Protein AF-A0A7V8JU17-F1 (afdb_monomer)

Radius of gyration: 22.16 Å; Cα contacts (8 Å, |Δi|>4): 64; chains: 1; bounding box: 75×26×45 Å

pLDDT: mean 80.77, std 13.94, range [42.72, 93.88]

Sequence (91 aa):
MNVPSPFLSDEEILTIAEPLVQSAAIMRWFRKNGFVDLPRRPNGMPLVARAYFDAVVTSGLQKPAAPEAKRAQPNEEALRQRFGGRLRVAK

Foldseek 3Di:
DPDPDQWDDPVRLPVVQPPDDDLVVSVVVCCQQQNVDFDADPVSHTTGGPVNVVVCVVVGRPRPPPPPPPPPDPPPVVVCVVPVPPPDDDD

Organism: NCBI:txid92645

Secondary structure (DSSP, 8-state):
--PPPSB--HHHHHHHHTT---HHHHHHHHHHTT-TTPPBPTTS-B--BHHHHHHHHHT----------------HHHHHHHHTT------

Solvent-accessible surface area (backbone atoms only — not comparable to full-atom values): 5784 Å² total; per-residue (Å²): 134,88,76,77,66,67,45,59,50,73,67,58,53,40,66,73,40,62,91,53,80,50,42,70,56,40,41,52,49,44,39,54,49,51,45,76,87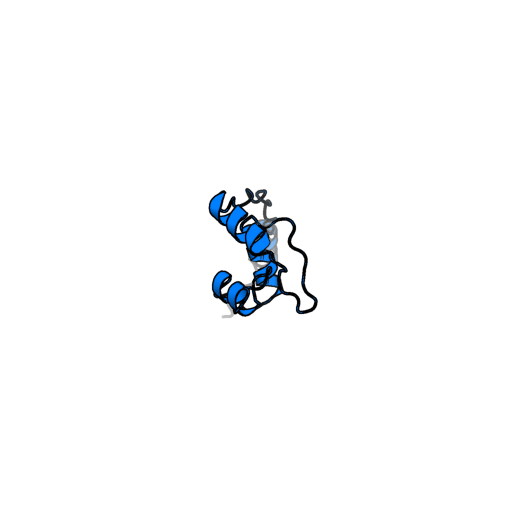,60,51,71,40,95,92,45,40,64,54,45,42,44,71,58,51,52,49,44,58,72,72,44,66,51,55,64,78,70,74,82,71,77,70,82,70,78,66,62,66,62,52,45,70,76,53,69,80,69,83,70,81,84,128

Mean predicted aligned error: 12.59 Å

Structure (mmCIF, N/CA/C/O backbone):
data_AF-A0A7V8JU17-F1
#
_entry.id   AF-A0A7V8JU17-F1
#
loop_
_atom_site.group_PDB
_atom_site.id
_atom_site.type_symbol
_atom_site.label_atom_id
_atom_site.label_alt_id
_atom_site.label_comp_id
_atom_site.label_asym_id
_atom_site.label_entity_id
_atom_site.label_seq_id
_atom_site.pdbx_PDB_ins_code
_atom_site.Cartn_x
_atom_site.Cartn_y
_atom_site.Cartn_z
_atom_site.occupancy
_atom_site.B_iso_or_equiv
_atom_site.auth_seq_id
_atom_site.auth_comp_id
_atom_site.auth_asym_id
_atom_site.auth_atom_id
_atom_site.pdbx_PDB_model_num
ATOM 1 N N . MET A 1 1 ? 29.776 0.650 1.589 1.00 44.16 1 MET A N 1
ATOM 2 C CA . MET A 1 1 ? 28.770 1.122 0.613 1.00 44.16 1 MET A CA 1
ATOM 3 C C . MET A 1 1 ? 27.423 0.595 1.078 1.00 44.16 1 MET A C 1
ATOM 5 O O . MET A 1 1 ? 27.290 -0.616 1.188 1.00 44.16 1 MET A O 1
ATOM 9 N N . ASN A 1 2 ? 26.484 1.467 1.449 1.00 65.81 2 ASN A N 1
ATOM 10 C CA . ASN A 1 2 ? 25.140 1.051 1.854 1.00 65.81 2 ASN A CA 1
ATOM 11 C C . ASN A 1 2 ? 24.320 0.831 0.580 1.00 65.81 2 ASN A C 1
ATOM 13 O O . ASN A 1 2 ? 23.850 1.796 -0.019 1.00 65.81 2 ASN A O 1
ATOM 17 N N . VAL A 1 3 ? 24.262 -0.410 0.100 1.00 67.94 3 VAL A N 1
ATOM 18 C CA . VAL A 1 3 ? 23.480 -0.742 -1.094 1.00 67.94 3 VAL A CA 1
ATOM 19 C C . VAL A 1 3 ? 22.008 -0.632 -0.692 1.00 67.94 3 VAL A C 1
ATOM 21 O O . VAL A 1 3 ? 21.601 -1.343 0.230 1.00 67.94 3 VAL A O 1
ATOM 24 N N . PRO A 1 4 ? 21.215 0.272 -1.292 1.00 71.81 4 PRO A N 1
ATOM 25 C CA . PRO A 1 4 ? 19.813 0.392 -0.931 1.00 71.81 4 PRO A CA 1
ATOM 26 C C . PRO A 1 4 ? 19.119 -0.942 -1.198 1.00 71.81 4 PRO A C 1
ATOM 28 O O . PRO A 1 4 ? 19.325 -1.567 -2.241 1.00 71.81 4 PRO A O 1
ATOM 31 N N . SER A 1 5 ? 18.318 -1.388 -0.229 1.00 81.75 5 SER A N 1
ATOM 32 C CA . SER A 1 5 ? 17.510 -2.593 -0.388 1.00 81.75 5 SER A CA 1
ATOM 33 C C . SER A 1 5 ? 16.668 -2.469 -1.665 1.00 81.75 5 SER A C 1
ATOM 35 O O . SER A 1 5 ? 16.089 -1.405 -1.911 1.00 81.75 5 SER A O 1
ATOM 37 N N . PRO A 1 6 ? 16.545 -3.539 -2.471 1.00 87.94 6 PRO A N 1
ATOM 38 C CA . PRO A 1 6 ? 15.685 -3.525 -3.653 1.00 87.94 6 PRO A CA 1
ATOM 39 C C . PRO A 1 6 ? 14.198 -3.344 -3.298 1.00 87.94 6 PRO A C 1
ATOM 41 O O . PRO A 1 6 ? 13.383 -3.065 -4.179 1.00 87.94 6 PRO A O 1
ATOM 44 N N . PHE A 1 7 ? 13.840 -3.476 -2.017 1.00 90.69 7 PHE A N 1
ATOM 45 C CA . PHE A 1 7 ? 12.492 -3.302 -1.488 1.00 90.69 7 PHE A CA 1
ATOM 46 C C . PHE A 1 7 ? 12.414 -2.121 -0.523 1.00 90.69 7 PHE A C 1
ATOM 48 O O . PHE A 1 7 ? 13.356 -1.871 0.230 1.00 90.69 7 PHE A O 1
ATOM 55 N N . LEU A 1 8 ? 11.253 -1.464 -0.497 1.00 90.88 8 LEU A N 1
ATOM 56 C CA . LEU A 1 8 ? 10.931 -0.438 0.494 1.00 90.88 8 LEU A CA 1
ATOM 57 C C . LEU A 1 8 ? 10.913 -1.038 1.907 1.00 90.88 8 LEU A C 1
ATOM 59 O O . LEU A 1 8 ? 10.332 -2.113 2.142 1.00 90.88 8 LEU A O 1
ATOM 63 N N . SER A 1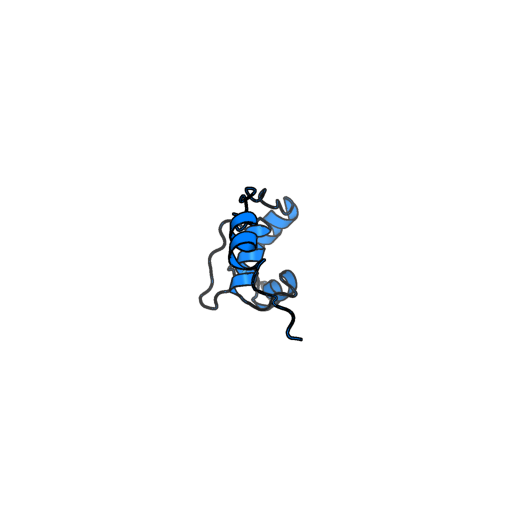 9 ? 11.552 -0.335 2.842 1.00 91.88 9 SER A N 1
ATOM 64 C CA . SER A 1 9 ? 11.551 -0.703 4.258 1.00 91.88 9 SER A CA 1
ATOM 65 C C . SER A 1 9 ? 10.162 -0.503 4.871 1.00 91.88 9 SER A C 1
ATOM 67 O O . SER A 1 9 ? 9.294 0.159 4.299 1.00 91.88 9 SER A O 1
ATOM 69 N N . ASP A 1 10 ? 9.910 -1.110 6.032 1.00 90.25 10 ASP A N 1
ATOM 70 C CA . ASP A 1 10 ? 8.638 -0.905 6.735 1.00 90.25 10 ASP A CA 1
ATOM 71 C C . ASP A 1 10 ? 8.442 0.573 7.127 1.00 90.25 10 ASP A C 1
ATOM 73 O O . ASP A 1 10 ? 7.332 1.085 7.002 1.00 90.25 10 ASP A O 1
ATOM 77 N N . GLU A 1 11 ? 9.512 1.268 7.525 1.00 91.44 11 GLU A N 1
ATOM 78 C CA . GLU A 1 11 ? 9.488 2.692 7.892 1.00 91.44 11 GLU A CA 1
ATOM 79 C C . GLU A 1 11 ? 9.096 3.576 6.706 1.00 91.44 11 GLU A C 1
ATOM 81 O O . GLU A 1 11 ? 8.215 4.421 6.827 1.00 91.44 11 GLU A O 1
ATOM 86 N N . GLU A 1 12 ? 9.673 3.326 5.530 1.00 92.06 12 GLU A N 1
ATOM 87 C CA . GLU A 1 12 ? 9.352 4.086 4.320 1.00 92.06 12 GLU A CA 1
ATOM 88 C C . GLU A 1 12 ? 7.891 3.898 3.916 1.00 92.06 12 GLU A C 1
ATOM 90 O O . GLU A 1 12 ? 7.209 4.851 3.544 1.00 92.06 12 GLU A O 1
ATOM 95 N N . ILE A 1 13 ? 7.386 2.669 4.030 1.00 92.56 13 ILE A N 1
ATOM 96 C CA . ILE A 1 13 ? 5.984 2.363 3.748 1.00 92.56 13 ILE A CA 1
ATOM 97 C C . ILE A 1 13 ? 5.057 3.081 4.728 1.00 92.56 13 ILE A C 1
ATOM 99 O O . ILE A 1 13 ? 3.999 3.556 4.311 1.00 92.56 13 ILE A O 1
ATOM 103 N N . LEU A 1 14 ? 5.437 3.164 6.004 1.00 92.56 14 LEU A N 1
ATOM 104 C CA . LEU A 1 14 ? 4.670 3.889 7.011 1.00 92.56 14 LEU A CA 1
ATOM 105 C C . LEU A 1 14 ? 4.628 5.380 6.693 1.00 92.56 14 LEU A C 1
ATOM 107 O O . LEU A 1 14 ? 3.531 5.918 6.604 1.00 92.56 14 LEU A O 1
ATOM 111 N N . THR A 1 15 ? 5.775 6.004 6.414 1.00 93.50 15 THR A N 1
ATOM 112 C CA . THR A 1 15 ? 5.850 7.425 6.041 1.00 93.50 15 THR A CA 1
ATOM 113 C C . THR A 1 15 ? 5.014 7.736 4.798 1.00 93.50 15 THR A C 1
ATOM 115 O O . THR A 1 15 ? 4.304 8.737 4.761 1.00 93.50 15 THR A O 1
ATOM 118 N N . ILE A 1 16 ? 5.030 6.858 3.789 1.00 91.94 16 ILE A N 1
ATOM 119 C CA . ILE A 1 16 ? 4.207 7.018 2.578 1.00 91.94 16 ILE A CA 1
ATOM 120 C C . ILE A 1 16 ? 2.704 6.936 2.897 1.00 91.94 16 ILE A C 1
ATOM 122 O O . ILE A 1 16 ? 1.897 7.604 2.251 1.00 91.94 16 ILE A O 1
ATOM 126 N N . ALA A 1 17 ? 2.317 6.103 3.864 1.00 91.50 17 ALA A N 1
ATOM 127 C CA . ALA A 1 17 ? 0.923 5.812 4.185 1.00 91.50 17 ALA A CA 1
ATOM 128 C C . ALA A 1 17 ? 0.368 6.608 5.381 1.00 91.50 17 ALA A C 1
ATOM 130 O O . ALA A 1 17 ? -0.756 6.332 5.813 1.00 91.50 17 ALA A O 1
ATOM 131 N N . GLU A 1 18 ? 1.107 7.577 5.927 1.00 92.00 18 GLU A N 1
ATOM 132 C CA . GLU A 1 18 ? 0.650 8.399 7.051 1.00 92.00 18 GLU A CA 1
ATOM 133 C C . GLU A 1 18 ? -0.717 9.056 6.760 1.00 92.00 18 GLU A C 1
ATOM 135 O O . GLU A 1 18 ? -0.962 9.532 5.646 1.00 92.00 18 GLU A O 1
ATOM 140 N N . PRO A 1 19 ? -1.656 9.072 7.732 1.00 93.50 19 PRO A N 1
ATOM 141 C CA . PRO A 1 19 ? -1.522 8.702 9.150 1.00 93.50 19 PRO A CA 1
ATOM 142 C C . PRO A 1 19 ? -1.926 7.244 9.473 1.00 93.50 19 PRO A C 1
ATOM 144 O O . PRO A 1 19 ? -2.330 6.936 10.597 1.00 93.50 19 PRO A O 1
ATOM 147 N N . LEU A 1 20 ? -1.931 6.333 8.495 1.00 92.88 20 LEU A N 1
ATOM 148 C CA . LEU A 1 20 ? -2.444 4.975 8.687 1.00 92.88 20 LEU A CA 1
ATOM 149 C C . LEU A 1 20 ? -1.506 4.122 9.551 1.00 92.88 20 LEU A C 1
ATOM 151 O O . LEU A 1 20 ? -0.341 3.939 9.227 1.00 92.88 20 LEU A O 1
ATOM 155 N N . VAL A 1 21 ? -2.057 3.514 10.606 1.00 90.25 21 VAL A N 1
ATOM 156 C CA . VAL A 1 21 ? -1.304 2.632 11.523 1.00 90.25 21 VAL A CA 1
ATOM 157 C C . VAL A 1 21 ? -1.569 1.148 11.243 1.00 90.25 21 VAL A C 1
ATOM 159 O O . VAL A 1 21 ? -0.711 0.290 11.432 1.00 90.25 21 VAL A O 1
ATOM 162 N N . GLN A 1 22 ? -2.776 0.806 10.784 1.00 93.62 22 GLN A N 1
ATOM 163 C CA . GLN A 1 22 ? -3.161 -0.589 10.565 1.00 93.62 22 GLN A CA 1
ATOM 164 C C . GLN A 1 22 ? -2.556 -1.132 9.265 1.00 93.62 22 GLN A C 1
ATOM 166 O O . GLN A 1 22 ? -2.877 -0.638 8.185 1.00 93.62 22 GLN A O 1
ATOM 171 N N . SER A 1 23 ? -1.783 -2.220 9.342 1.00 91.19 23 SER A N 1
ATOM 172 C CA . SER A 1 23 ? -1.152 -2.865 8.174 1.00 91.19 23 SER A CA 1
ATOM 173 C C . SER A 1 23 ? -2.152 -3.236 7.072 1.00 91.19 23 SER A C 1
ATOM 175 O O . SER A 1 23 ? -1.908 -3.011 5.886 1.00 91.19 23 SER A O 1
ATOM 177 N N . ALA A 1 24 ? -3.343 -3.710 7.449 1.00 91.69 24 ALA A N 1
ATOM 178 C CA . ALA A 1 24 ? -4.426 -3.973 6.504 1.00 91.69 24 ALA A CA 1
ATOM 179 C C . ALA A 1 24 ? -4.942 -2.695 5.812 1.00 91.69 24 ALA A C 1
ATOM 181 O O . ALA A 1 24 ? -5.292 -2.728 4.631 1.00 91.69 24 ALA A O 1
ATOM 182 N N . ALA A 1 25 ? -4.989 -1.563 6.521 1.00 93.12 25 ALA A N 1
ATOM 183 C CA . ALA A 1 25 ? -5.393 -0.280 5.950 1.00 93.12 25 ALA A CA 1
ATOM 184 C C . ALA A 1 25 ? -4.323 0.272 5.002 1.00 93.12 25 ALA A C 1
ATOM 186 O O . ALA A 1 25 ? -4.671 0.715 3.910 1.00 93.12 25 ALA A O 1
ATOM 187 N N . ILE A 1 26 ? -3.046 0.157 5.375 1.00 93.88 26 ILE A N 1
ATOM 188 C CA . ILE A 1 26 ? -1.896 0.511 4.533 1.00 93.88 26 ILE A CA 1
ATOM 189 C C . ILE A 1 26 ? -1.953 -0.280 3.221 1.00 93.88 26 ILE A C 1
ATOM 191 O O . ILE A 1 26 ? -1.954 0.299 2.139 1.00 93.88 26 ILE A O 1
ATOM 195 N N . MET A 1 27 ? -2.133 -1.601 3.292 1.00 93.62 27 MET A N 1
ATOM 196 C CA . MET A 1 27 ? -2.267 -2.453 2.107 1.00 93.62 27 MET A CA 1
ATOM 197 C C . MET A 1 27 ? -3.436 -2.009 1.205 1.00 93.62 27 MET A C 1
ATOM 199 O O . MET A 1 27 ? -3.286 -1.843 -0.007 1.00 93.62 27 MET A O 1
ATOM 203 N N . ARG A 1 28 ? -4.613 -1.742 1.784 1.00 91.81 28 ARG A N 1
ATOM 204 C CA . ARG A 1 28 ? -5.771 -1.230 1.027 1.00 91.81 28 ARG A CA 1
ATOM 205 C C . ARG A 1 28 ? -5.495 0.126 0.381 1.00 91.81 28 ARG A C 1
ATOM 207 O O . ARG A 1 28 ? -5.952 0.358 -0.736 1.00 91.81 28 ARG A O 1
ATOM 214 N N . TRP A 1 29 ? -4.775 1.005 1.072 1.00 92.81 29 TRP A N 1
ATOM 215 C CA . TRP A 1 29 ? -4.376 2.302 0.543 1.00 92.81 29 TRP A CA 1
ATOM 216 C C . TRP A 1 29 ? -3.469 2.130 -0.674 1.00 92.81 29 TRP A C 1
ATOM 218 O O . TRP A 1 29 ? -3.788 2.682 -1.722 1.00 9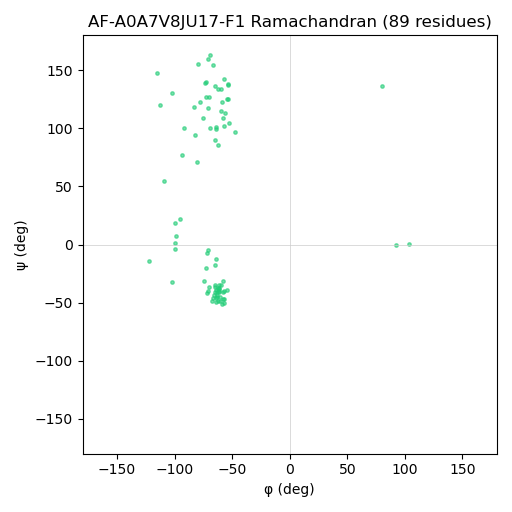2.81 29 TRP A O 1
ATOM 228 N N . PHE A 1 30 ? -2.433 1.292 -0.602 1.00 91.69 30 PHE A N 1
ATOM 229 C CA . PHE A 1 30 ? -1.552 1.057 -1.750 1.00 91.69 30 PHE A CA 1
ATOM 230 C C . PHE A 1 30 ? -2.333 0.529 -2.966 1.00 91.69 30 PHE A C 1
ATOM 232 O O . PHE A 1 30 ? -2.248 1.104 -4.049 1.00 91.69 30 PHE A O 1
ATOM 239 N N . ARG A 1 31 ? -3.209 -0.469 -2.785 1.00 89.94 31 ARG A N 1
ATOM 240 C CA . ARG A 1 31 ? -4.075 -0.970 -3.877 1.00 89.94 31 ARG A CA 1
ATOM 241 C C . ARG A 1 31 ? -4.947 0.111 -4.503 1.00 89.94 31 ARG A C 1
ATOM 243 O O . ARG A 1 31 ? -5.125 0.147 -5.715 1.00 89.94 31 ARG A O 1
ATOM 250 N N . LYS A 1 32 ? -5.484 1.010 -3.680 1.00 87.19 32 LYS A N 1
ATOM 251 C CA . LYS A 1 32 ? -6.325 2.121 -4.136 1.00 87.19 32 LYS A CA 1
ATOM 252 C C . LYS A 1 32 ? -5.532 3.224 -4.847 1.00 87.19 32 LYS A C 1
ATOM 254 O O . LYS A 1 32 ? -6.134 4.002 -5.576 1.00 87.19 32 LYS A O 1
ATOM 259 N N . ASN A 1 33 ? -4.224 3.310 -4.641 1.00 86.94 33 ASN A N 1
ATOM 260 C CA . ASN A 1 33 ? -3.372 4.336 -5.243 1.00 86.94 33 ASN A CA 1
ATOM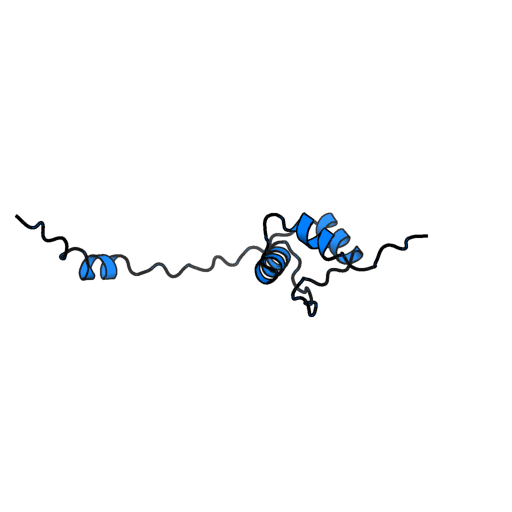 261 C C . ASN A 1 33 ? -2.600 3.825 -6.473 1.00 86.94 33 ASN A C 1
ATOM 263 O O . ASN A 1 33 ? -1.632 4.448 -6.880 1.00 86.94 33 ASN A O 1
ATOM 267 N N . GLY A 1 34 ? -3.034 2.716 -7.082 1.00 83.25 34 GLY A N 1
ATOM 268 C CA . GLY A 1 34 ? -2.473 2.221 -8.347 1.00 83.25 34 GLY A CA 1
ATOM 269 C C . GLY A 1 34 ? -1.537 1.020 -8.206 1.00 83.25 34 GLY A C 1
ATOM 270 O O . GLY A 1 34 ? -1.067 0.492 -9.208 1.00 83.25 34 GLY A O 1
ATOM 271 N N . PHE A 1 35 ? -1.313 0.525 -6.987 1.00 87.81 35 PHE A N 1
ATOM 272 C CA . PHE A 1 35 ? -0.485 -0.656 -6.750 1.00 87.81 35 PHE A CA 1
ATOM 273 C C . PHE A 1 35 ? -1.340 -1.933 -6.688 1.00 87.81 35 PHE A C 1
ATOM 275 O O . PHE A 1 35 ? -1.666 -2.431 -5.607 1.00 87.81 35 PHE A O 1
ATOM 282 N N . VAL A 1 36 ? -1.760 -2.429 -7.855 1.00 77.31 36 VAL A N 1
ATOM 283 C CA . VAL A 1 36 ? -2.797 -3.474 -7.986 1.00 77.31 36 VAL A CA 1
ATOM 284 C C . VAL A 1 36 ? -2.338 -4.834 -7.438 1.00 77.31 36 VAL A C 1
ATOM 286 O O . VAL A 1 36 ? -3.022 -5.408 -6.587 1.00 77.31 36 VAL A O 1
ATOM 289 N N . ASP A 1 37 ? -1.148 -5.294 -7.824 1.00 83.19 37 ASP A N 1
ATOM 290 C CA . ASP A 1 37 ? -0.661 -6.653 -7.541 1.00 83.19 37 ASP A CA 1
ATOM 291 C C . ASP A 1 37 ? 0.466 -6.672 -6.508 1.00 83.19 37 ASP A C 1
ATOM 293 O O . ASP A 1 37 ? 1.553 -7.198 -6.735 1.00 83.19 37 ASP A O 1
ATOM 297 N N . LEU A 1 38 ? 0.217 -6.074 -5.341 1.00 87.62 38 LEU A N 1
ATOM 298 C CA . LEU A 1 38 ? 1.197 -6.090 -4.258 1.00 87.62 38 LEU A CA 1
ATOM 299 C C . LEU A 1 38 ? 1.121 -7.379 -3.425 1.00 87.62 38 LEU A C 1
ATOM 301 O O . LEU A 1 38 ? 0.097 -7.614 -2.758 1.00 87.62 38 LEU A O 1
ATOM 305 N N . PRO A 1 39 ? 2.207 -8.177 -3.389 1.00 90.50 39 PRO A N 1
ATOM 306 C CA . PRO A 1 39 ? 2.331 -9.279 -2.453 1.00 90.50 39 PRO A CA 1
ATOM 307 C C . PRO A 1 39 ? 2.422 -8.766 -1.013 1.00 90.50 39 PRO A C 1
ATOM 309 O O . PRO A 1 39 ? 2.840 -7.639 -0.737 1.00 90.50 39 PRO A O 1
ATOM 312 N N . ARG A 1 40 ? 2.013 -9.617 -0.071 1.00 92.75 40 ARG A N 1
ATOM 313 C CA . ARG A 1 40 ? 2.002 -9.307 1.361 1.00 92.75 40 ARG A CA 1
ATOM 314 C C . ARG A 1 40 ? 3.187 -9.982 2.046 1.00 92.75 40 ARG A C 1
ATOM 316 O O . ARG A 1 40 ? 3.388 -11.182 1.880 1.00 92.75 40 ARG A O 1
ATOM 323 N N . ARG A 1 41 ? 3.938 -9.222 2.845 1.00 90.75 41 ARG A N 1
ATOM 324 C CA . ARG A 1 41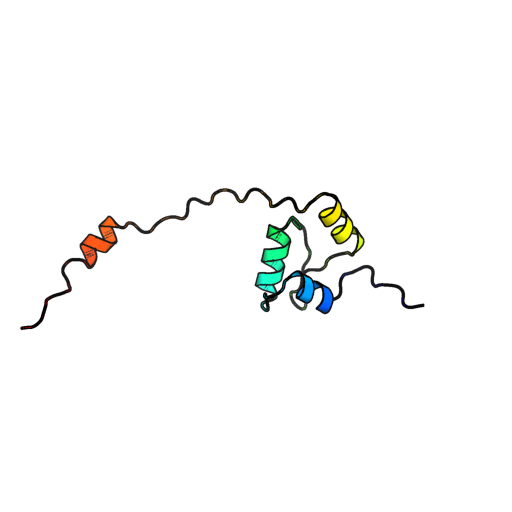 ? 4.973 -9.756 3.742 1.00 90.75 41 ARG A CA 1
ATOM 325 C C . ARG A 1 41 ? 4.339 -10.518 4.923 1.00 90.75 41 ARG A C 1
ATOM 327 O O . ARG A 1 41 ? 3.185 -10.247 5.263 1.00 90.75 41 ARG A O 1
ATOM 334 N N . PRO A 1 42 ? 5.074 -11.409 5.616 1.00 90.75 42 PRO A N 1
ATOM 335 C CA . PRO A 1 42 ? 4.559 -12.125 6.792 1.00 90.75 42 PRO A CA 1
ATOM 336 C C . PRO A 1 42 ? 4.088 -11.208 7.935 1.00 90.75 42 PRO A C 1
ATOM 338 O O . PRO A 1 42 ? 3.122 -11.528 8.618 1.00 90.75 42 PRO A O 1
ATOM 341 N N . ASN A 1 43 ? 4.712 -10.034 8.101 1.00 86.94 43 ASN A N 1
ATOM 342 C CA . ASN A 1 43 ? 4.304 -8.998 9.067 1.00 86.94 43 ASN A CA 1
ATOM 343 C C . ASN A 1 43 ? 2.999 -8.270 8.674 1.00 86.94 43 ASN A C 1
ATOM 345 O O . ASN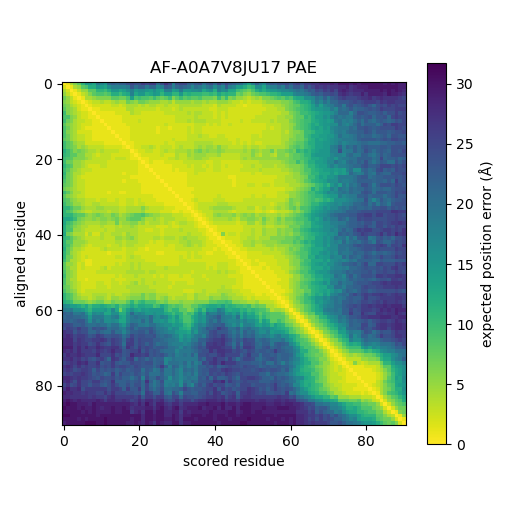 A 1 43 ? 2.447 -7.474 9.430 1.00 86.94 43 ASN A O 1
ATOM 349 N N . GLY A 1 44 ? 2.491 -8.540 7.474 1.00 89.00 44 GLY A N 1
ATOM 350 C CA . GLY A 1 44 ? 1.261 -7.994 6.946 1.00 89.00 44 GLY A CA 1
ATOM 351 C C . GLY A 1 44 ? 1.402 -6.712 6.131 1.00 89.00 44 GLY A C 1
ATOM 352 O O . GLY A 1 44 ? 0.378 -6.249 5.626 1.00 89.00 44 GLY A O 1
ATOM 353 N N . MET A 1 45 ? 2.619 -6.185 5.979 1.00 92.75 45 MET A N 1
ATOM 354 C CA . MET A 1 45 ? 2.933 -4.991 5.190 1.00 92.75 45 MET A CA 1
ATOM 355 C C . MET A 1 45 ? 3.012 -5.304 3.686 1.00 92.75 45 MET A C 1
ATOM 357 O O . MET A 1 45 ? 3.280 -6.452 3.308 1.00 92.75 45 MET A O 1
ATOM 361 N N . PRO A 1 46 ? 2.782 -4.312 2.807 1.00 93.56 46 PRO A N 1
ATOM 362 C CA . PRO A 1 46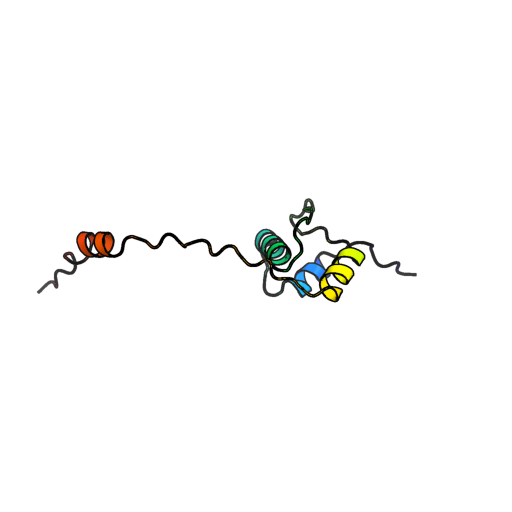 ? 2.983 -4.491 1.373 1.00 93.56 46 PRO A CA 1
ATOM 363 C C . PRO A 1 46 ? 4.464 -4.739 1.052 1.00 93.56 46 PRO A C 1
ATOM 365 O O . PRO A 1 46 ? 5.347 -4.063 1.573 1.00 93.56 46 PRO A O 1
ATOM 368 N N . LEU A 1 47 ? 4.745 -5.707 0.179 1.00 93.50 47 LEU A N 1
ATOM 369 C CA . LEU A 1 47 ? 6.079 -5.926 -0.375 1.00 93.50 47 LEU A CA 1
ATOM 370 C C . LEU A 1 47 ? 6.203 -5.133 -1.676 1.00 93.50 47 LEU A C 1
ATOM 372 O O . LEU A 1 47 ? 5.713 -5.560 -2.719 1.00 93.50 47 LEU A O 1
ATOM 376 N N . VAL A 1 48 ? 6.854 -3.974 -1.604 1.00 92.00 48 VAL A N 1
ATOM 377 C CA . VAL A 1 48 ? 7.005 -3.068 -2.746 1.00 92.00 48 VAL A CA 1
ATOM 378 C C . VAL A 1 48 ? 8.471 -3.019 -3.165 1.00 92.00 48 VAL A C 1
ATOM 380 O O . VAL A 1 48 ? 9.337 -2.648 -2.370 1.00 92.00 48 VAL A O 1
ATOM 383 N N . ALA A 1 49 ? 8.756 -3.396 -4.412 1.00 91.94 49 ALA A N 1
ATOM 384 C CA . ALA A 1 49 ? 10.069 -3.182 -5.012 1.00 91.94 49 ALA A CA 1
ATOM 385 C C . ALA A 1 49 ? 10.260 -1.694 -5.325 1.00 91.94 49 ALA A C 1
ATOM 387 O O . ALA A 1 49 ? 9.336 -1.042 -5.814 1.00 91.94 49 ALA A O 1
ATOM 388 N N . ARG A 1 50 ? 11.459 -1.161 -5.090 1.00 91.19 50 ARG A N 1
ATOM 389 C CA . ARG A 1 50 ? 11.732 0.270 -5.270 1.00 91.19 50 ARG A CA 1
ATOM 390 C C . ARG A 1 50 ? 11.512 0.725 -6.712 1.00 91.19 50 ARG A C 1
ATOM 392 O O . ARG A 1 50 ? 10.776 1.670 -6.949 1.00 91.19 50 ARG A O 1
ATOM 399 N N . ALA A 1 51 ? 12.018 -0.052 -7.669 1.00 89.69 51 ALA A N 1
ATOM 400 C CA . ALA A 1 51 ? 11.813 0.200 -9.094 1.00 89.69 51 ALA A CA 1
ATOM 401 C C . ALA A 1 51 ? 10.326 0.198 -9.497 1.00 89.69 51 ALA A C 1
ATOM 403 O O . ALA A 1 51 ? 9.919 0.970 -10.360 1.00 89.69 51 ALA A O 1
ATOM 404 N N . TYR A 1 52 ? 9.503 -0.647 -8.863 1.00 89.50 52 TYR A N 1
ATOM 405 C CA . TYR A 1 52 ? 8.061 -0.666 -9.115 1.00 89.50 52 TYR A CA 1
ATOM 406 C C . TYR A 1 52 ? 7.378 0.579 -8.542 1.00 89.50 52 TYR A C 1
ATOM 408 O O . TYR A 1 52 ? 6.521 1.164 -9.197 1.00 89.50 52 TYR A O 1
ATOM 416 N N . PHE A 1 53 ? 7.794 1.014 -7.351 1.00 90.44 53 PHE A N 1
ATOM 417 C CA . PHE A 1 53 ? 7.333 2.270 -6.770 1.00 90.44 53 PHE A CA 1
ATOM 418 C C . PHE A 1 53 ? 7.646 3.463 -7.672 1.00 90.44 53 PHE A C 1
ATOM 420 O O . PHE A 1 53 ? 6.734 4.202 -8.038 1.00 90.44 53 PHE A O 1
ATOM 427 N N . ASP A 1 54 ? 8.899 3.595 -8.101 1.00 89.25 54 ASP A N 1
ATOM 428 C CA . ASP A 1 54 ? 9.335 4.702 -8.952 1.00 89.25 54 ASP A CA 1
ATOM 429 C C . ASP A 1 54 ? 8.598 4.700 -10.299 1.00 89.25 54 ASP A C 1
ATOM 431 O O . ASP A 1 54 ? 8.171 5.753 -10.774 1.00 89.25 54 ASP A O 1
ATOM 435 N N . ALA A 1 55 ? 8.375 3.521 -10.890 1.00 87.44 55 ALA A N 1
ATOM 436 C CA . ALA A 1 55 ? 7.609 3.380 -12.124 1.00 87.44 55 ALA A CA 1
ATOM 437 C C . ALA A 1 55 ? 6.161 3.873 -11.968 1.00 87.44 55 ALA A C 1
ATOM 439 O O . ALA A 1 55 ? 5.711 4.680 -12.779 1.00 87.44 55 ALA A O 1
ATOM 440 N N . VAL A 1 56 ? 5.457 3.441 -10.914 1.00 85.44 56 VAL A N 1
ATOM 441 C CA . VAL A 1 56 ? 4.058 3.830 -10.646 1.00 85.44 56 VAL A CA 1
ATOM 442 C C . VAL A 1 56 ? 3.941 5.327 -10.351 1.00 85.44 56 VAL A C 1
ATOM 444 O O . VAL A 1 56 ? 3.026 5.989 -10.842 1.00 85.44 56 VAL A O 1
ATOM 447 N N . VAL A 1 57 ? 4.880 5.883 -9.581 1.00 85.00 57 VAL A N 1
ATOM 448 C CA . VAL A 1 57 ? 4.907 7.319 -9.267 1.00 85.00 57 VAL A CA 1
ATOM 449 C C . VAL A 1 57 ? 5.172 8.145 -10.527 1.00 85.00 57 VAL A C 1
ATOM 451 O O . VAL A 1 57 ? 4.477 9.133 -10.763 1.00 85.00 57 VAL A O 1
ATOM 454 N N . THR A 1 58 ? 6.115 7.717 -11.370 1.00 85.06 58 THR A N 1
ATOM 455 C CA . THR A 1 58 ? 6.472 8.418 -12.616 1.00 85.06 58 THR A CA 1
ATOM 456 C C . THR A 1 58 ? 5.367 8.326 -13.669 1.00 85.06 58 THR A C 1
ATOM 458 O O . THR A 1 58 ? 5.110 9.300 -14.372 1.00 85.06 58 THR A O 1
ATOM 461 N N . SER A 1 59 ? 4.658 7.194 -13.758 1.00 79.38 59 SER A N 1
ATOM 462 C CA . SER A 1 59 ? 3.494 7.041 -14.645 1.00 79.38 59 SER A CA 1
ATOM 463 C C . SER A 1 59 ? 2.259 7.828 -14.186 1.00 79.38 59 SER A C 1
ATOM 465 O O . SER A 1 59 ? 1.243 7.846 -14.882 1.00 79.38 59 SER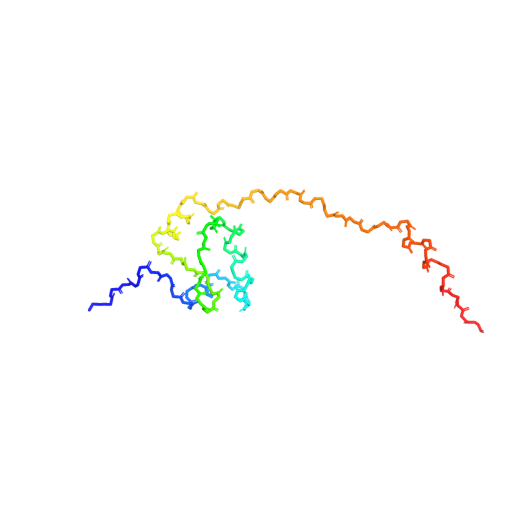 A O 1
ATOM 467 N N . GLY A 1 60 ? 2.340 8.469 -13.017 1.00 69.94 60 GLY A N 1
ATOM 468 C CA . GLY A 1 60 ? 1.216 9.063 -12.315 1.00 69.94 60 GLY A CA 1
ATOM 469 C C . GLY A 1 60 ? 0.432 8.004 -11.545 1.00 69.94 60 GLY A C 1
ATOM 470 O O . GLY A 1 60 ? 0.134 6.926 -12.062 1.00 69.94 60 GLY A O 1
ATOM 471 N N . LEU A 1 61 ? 0.063 8.327 -10.301 1.00 66.06 61 LEU A N 1
ATOM 472 C CA . LEU A 1 61 ? -0.830 7.501 -9.489 1.00 66.06 61 LEU A CA 1
ATOM 473 C C . LEU A 1 61 ? -2.206 7.470 -10.162 1.00 66.06 61 LEU A C 1
ATOM 475 O O . LEU A 1 61 ? -3.066 8.320 -9.916 1.00 66.06 61 LEU A O 1
ATOM 479 N N . GLN A 1 62 ? -2.421 6.494 -11.041 1.00 59.78 62 GLN A N 1
ATOM 480 C CA . GLN A 1 62 ? -3.740 6.229 -11.582 1.00 59.78 62 GLN A CA 1
ATOM 481 C C . GLN A 1 62 ? -4.581 5.678 -10.441 1.00 59.78 62 GLN A C 1
ATOM 483 O O . GLN A 1 62 ? -4.488 4.509 -10.075 1.00 59.78 62 GLN A O 1
ATOM 488 N N . LYS A 1 63 ? -5.405 6.544 -9.849 1.00 55.72 63 LYS A N 1
ATOM 489 C CA . LYS A 1 63 ? -6.510 6.107 -9.006 1.00 55.72 63 LYS A CA 1
ATOM 490 C C . LYS A 1 63 ? -7.363 5.208 -9.906 1.00 55.72 63 LYS A C 1
ATOM 492 O O . LYS A 1 63 ? -7.972 5.749 -10.833 1.00 55.72 63 LYS A O 1
ATOM 497 N N . PRO A 1 64 ? -7.400 3.876 -9.702 1.00 54.84 64 PRO A N 1
ATOM 498 C CA . PRO A 1 64 ? -8.318 3.048 -10.455 1.00 54.84 64 PRO A CA 1
ATOM 499 C C . PRO A 1 64 ? -9.691 3.662 -10.215 1.00 54.84 64 PRO A C 1
ATOM 501 O O . PRO A 1 64 ? -10.044 3.940 -9.060 1.00 54.84 64 PRO A O 1
ATOM 504 N N . ALA A 1 65 ? -10.401 3.990 -11.297 1.00 52.09 65 ALA A N 1
ATOM 505 C CA . ALA A 1 65 ? -11.757 4.498 -11.211 1.00 52.09 65 ALA A CA 1
ATOM 506 C C . ALA A 1 65 ? -12.517 3.492 -10.352 1.00 52.09 65 ALA A C 1
ATOM 508 O O . ALA A 1 65 ? -12.735 2.355 -10.770 1.00 52.09 65 ALA A O 1
ATOM 509 N N . ALA A 1 66 ? -12.782 3.855 -9.094 1.00 54.75 66 ALA A N 1
ATOM 510 C CA . ALA A 1 66 ? -13.475 2.957 -8.199 1.00 54.75 66 ALA A CA 1
ATOM 511 C C . ALA A 1 66 ? -14.807 2.683 -8.895 1.00 54.75 66 ALA A C 1
ATOM 513 O O . ALA A 1 66 ? -15.496 3.662 -9.202 1.00 54.75 66 ALA A O 1
ATOM 514 N N . PRO A 1 67 ? -15.160 1.417 -9.195 1.00 53.81 67 PRO A N 1
ATOM 515 C CA . PRO A 1 67 ? -16.502 1.141 -9.660 1.00 53.81 67 PRO A CA 1
ATOM 516 C C . PRO A 1 67 ? -17.406 1.748 -8.600 1.00 53.81 67 PRO A C 1
ATOM 518 O O . PRO A 1 67 ? -17.189 1.525 -7.403 1.00 53.81 67 PRO A O 1
ATOM 521 N N . GLU A 1 68 ? -18.311 2.619 -9.029 1.00 55.34 68 GLU A N 1
ATOM 522 C CA . GLU A 1 68 ? -19.264 3.285 -8.162 1.00 55.34 68 GLU A CA 1
ATOM 523 C C . GLU A 1 68 ? -20.131 2.178 -7.565 1.00 55.34 68 GLU A C 1
ATOM 525 O O . GLU A 1 68 ? -21.139 1.752 -8.124 1.00 55.34 68 GLU A O 1
ATOM 530 N N . ALA A 1 69 ? -19.652 1.592 -6.468 1.00 59.94 69 ALA A N 1
ATOM 531 C CA . ALA A 1 69 ? -20.382 0.599 -5.730 1.00 59.94 69 ALA A CA 1
ATOM 532 C C . ALA A 1 69 ? -21.590 1.365 -5.223 1.00 59.94 69 ALA A C 1
ATOM 534 O O . ALA A 1 69 ? -21.459 2.156 -4.285 1.00 59.94 69 ALA A O 1
ATOM 535 N N . LYS A 1 70 ? -22.732 1.186 -5.900 1.00 59.19 70 LYS A N 1
ATOM 536 C CA . LYS A 1 70 ? -24.046 1.607 -5.428 1.00 59.19 70 LYS A CA 1
ATOM 537 C C . LYS A 1 70 ? -24.133 1.125 -3.991 1.00 59.19 70 LYS A C 1
ATOM 539 O O . LYS A 1 70 ? -24.365 -0.055 -3.739 1.00 59.19 70 LYS A O 1
ATOM 544 N N . ARG A 1 71 ? -23.838 2.015 -3.041 1.00 63.28 71 ARG A N 1
ATOM 545 C CA . ARG A 1 71 ? -23.987 1.716 -1.625 1.00 63.28 71 ARG A CA 1
ATOM 546 C C . ARG A 1 71 ? -25.459 1.401 -1.480 1.00 63.28 71 ARG A C 1
ATOM 548 O O . ARG A 1 71 ? -26.282 2.270 -1.755 1.00 63.28 71 ARG A O 1
ATOM 555 N N . ALA A 1 72 ? -25.774 0.156 -1.138 1.00 69.88 72 ALA A N 1
ATOM 556 C CA . ALA A 1 72 ? -27.123 -0.218 -0.768 1.00 69.88 72 ALA A CA 1
ATOM 557 C C . ALA A 1 72 ? -27.503 0.692 0.401 1.00 69.88 72 ALA A C 1
ATOM 559 O O . ALA A 1 72 ? -26.983 0.541 1.508 1.00 69.88 72 ALA A O 1
ATOM 560 N N . GLN A 1 73 ? -28.292 1.724 0.116 1.00 73.19 73 GLN A N 1
ATOM 561 C CA . GLN A 1 73 ? -28.780 2.594 1.164 1.00 73.19 73 GLN A CA 1
ATOM 562 C C . GLN A 1 73 ? -29.857 1.820 1.924 1.00 73.19 73 GLN A C 1
ATOM 564 O O . GLN A 1 73 ? -30.631 1.080 1.306 1.00 73.19 73 GLN A O 1
ATOM 569 N N . PRO A 1 74 ? -29.883 1.916 3.259 1.00 76.31 74 PRO A N 1
ATOM 570 C CA . PRO A 1 74 ? -30.952 1.313 4.035 1.00 76.31 74 PRO A CA 1
ATOM 571 C C . PRO A 1 74 ? -32.301 1.872 3.567 1.00 76.31 74 PRO A C 1
ATOM 573 O O . PRO A 1 74 ? -32.407 3.048 3.229 1.00 76.31 74 PRO A O 1
ATOM 576 N N . ASN A 1 75 ? -33.332 1.023 3.539 1.00 83.50 75 ASN A N 1
ATOM 577 C CA . ASN A 1 75 ? -34.683 1.444 3.175 1.00 83.50 75 ASN A CA 1
ATOM 578 C C . ASN A 1 75 ? -35.208 2.446 4.222 1.00 83.50 75 ASN A C 1
ATOM 580 O O . ASN A 1 75 ? -35.642 2.058 5.313 1.00 83.50 75 ASN A O 1
ATOM 584 N N . GLU A 1 76 ? -35.132 3.734 3.888 1.00 84.25 76 GLU A N 1
ATOM 585 C CA . GLU A 1 76 ? -35.502 4.839 4.772 1.00 84.25 76 GLU A CA 1
ATOM 586 C C . GLU A 1 76 ? -36.981 4.795 5.172 1.00 84.25 76 GLU A C 1
ATOM 588 O O . GLU A 1 76 ? -37.326 5.117 6.312 1.00 84.25 76 GLU A O 1
ATOM 593 N N . GLU A 1 77 ? -37.858 4.343 4.272 1.00 83.94 77 GLU A N 1
ATOM 594 C CA . GLU A 1 77 ? -39.289 4.220 4.549 1.00 83.94 77 GLU A CA 1
ATOM 595 C C . GLU A 1 77 ? -39.560 3.149 5.604 1.00 83.94 77 GLU A C 1
ATOM 597 O O . GLU A 1 77 ? -40.277 3.403 6.574 1.00 83.94 77 GLU A O 1
ATOM 602 N N . ALA A 1 78 ? -38.936 1.975 5.476 1.00 84.62 78 ALA A N 1
ATOM 603 C CA . ALA A 1 78 ? -39.081 0.896 6.452 1.00 84.62 78 ALA A CA 1
ATOM 604 C C . ALA A 1 78 ? -38.556 1.304 7.842 1.00 84.62 78 ALA A C 1
ATOM 606 O O . ALA A 1 78 ? -39.154 0.967 8.869 1.00 84.62 78 ALA A O 1
ATOM 607 N N . LEU A 1 79 ? -37.459 2.068 7.888 1.00 83.62 79 LEU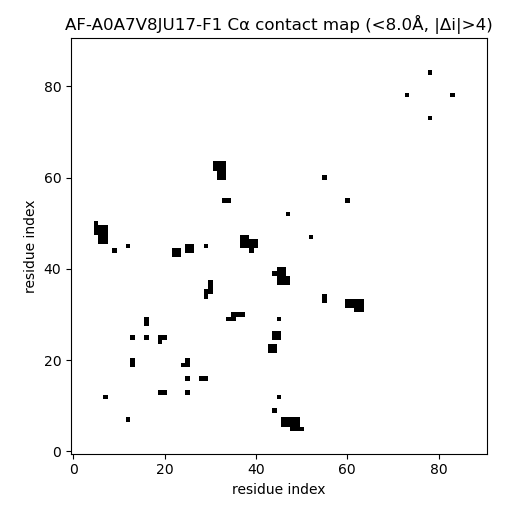 A N 1
ATOM 608 C CA . LEU A 1 79 ? -36.906 2.601 9.133 1.00 83.62 79 LEU A CA 1
ATOM 609 C C . LEU A 1 79 ? -37.883 3.579 9.805 1.00 83.62 79 LEU A C 1
ATOM 611 O O . LEU A 1 79 ? -38.146 3.470 11.006 1.00 83.62 79 LEU A O 1
ATOM 615 N N . ARG A 1 80 ? -38.463 4.500 9.025 1.00 86.44 80 ARG A N 1
ATOM 616 C CA . ARG A 1 80 ? -39.461 5.464 9.511 1.00 86.44 80 ARG A CA 1
ATOM 617 C C . ARG A 1 80 ? -40.723 4.775 10.017 1.00 86.44 80 ARG A C 1
ATOM 619 O O . ARG A 1 80 ? -41.190 5.115 11.100 1.00 86.44 80 ARG A O 1
ATOM 626 N N . GLN A 1 81 ? -41.234 3.774 9.301 1.00 84.50 81 GLN A N 1
ATOM 627 C CA . GLN A 1 81 ? -42.415 3.012 9.724 1.00 84.50 81 GLN A CA 1
ATOM 628 C C . GLN A 1 81 ? -42.187 2.280 11.053 1.00 84.50 81 GLN A C 1
ATOM 630 O O . GLN A 1 81 ? -43.059 2.267 11.919 1.00 84.50 81 GLN A O 1
ATOM 635 N N . ARG A 1 82 ? -40.998 1.697 11.248 1.00 83.25 82 ARG A N 1
ATOM 636 C CA . ARG A 1 82 ? -40.695 0.896 12.442 1.00 83.25 82 ARG A CA 1
ATOM 637 C C . ARG A 1 82 ? -40.470 1.730 13.706 1.00 83.25 82 ARG A C 1
ATOM 639 O O . ARG A 1 82 ? -40.767 1.252 14.802 1.00 83.25 82 ARG A O 1
ATOM 646 N N . PHE A 1 83 ? -39.937 2.946 13.576 1.00 82.31 83 PHE A N 1
ATOM 647 C CA . PHE A 1 83 ? -39.485 3.743 14.726 1.00 82.31 83 PHE A CA 1
ATOM 648 C C . PHE A 1 83 ? -40.150 5.120 14.869 1.00 82.31 83 PHE A C 1
ATOM 650 O O . PHE A 1 83 ? -40.092 5.695 15.955 1.00 82.31 83 PHE A O 1
ATOM 657 N N . GLY A 1 84 ? -40.842 5.629 13.846 1.00 75.38 84 GLY A N 1
ATOM 658 C CA . GLY A 1 84 ? -41.460 6.962 13.857 1.00 75.38 84 GLY A CA 1
ATOM 659 C C . GLY A 1 84 ? -42.593 7.147 14.874 1.00 75.38 84 GLY A C 1
ATOM 660 O O . GLY A 1 84 ? -42.913 8.275 15.226 1.00 75.38 84 GLY A O 1
ATOM 661 N N . GLY A 1 85 ? -43.174 6.057 15.392 1.00 67.06 85 GLY A N 1
ATOM 662 C CA . GLY A 1 85 ? -44.286 6.098 16.353 1.00 67.06 85 GLY A CA 1
ATOM 663 C C . GLY A 1 85 ? -43.916 5.892 17.829 1.00 67.06 85 GLY A C 1
ATOM 664 O O . GLY A 1 85 ? -44.817 5.839 18.667 1.00 67.06 85 GLY A O 1
ATOM 665 N N . ARG A 1 86 ? -42.631 5.708 18.179 1.00 60.69 86 ARG A N 1
ATOM 666 C CA . ARG A 1 86 ? -42.219 5.309 19.548 1.00 60.69 86 ARG A CA 1
ATOM 667 C C . ARG A 1 86 ? -41.722 6.427 20.461 1.00 60.69 86 ARG A C 1
ATOM 669 O O . ARG A 1 86 ? -41.510 6.163 21.641 1.00 60.69 86 ARG A O 1
ATOM 676 N N . LEU A 1 87 ? -41.613 7.663 19.986 1.00 60.53 87 LEU A N 1
ATOM 677 C CA . LEU A 1 87 ? -41.401 8.820 20.860 1.00 60.53 87 LEU A CA 1
ATOM 678 C C . LEU A 1 87 ? -42.743 9.247 21.473 1.00 60.53 87 LEU A C 1
ATOM 680 O O . LEU A 1 87 ? -43.318 10.267 21.106 1.00 60.53 87 LEU A O 1
ATOM 684 N N . ARG A 1 88 ? -43.278 8.439 22.396 1.00 59.94 88 ARG A N 1
ATOM 685 C CA . ARG A 1 88 ? -44.342 8.924 23.279 1.00 59.94 88 ARG A CA 1
ATOM 686 C C . ARG A 1 88 ? -43.690 9.823 24.322 1.00 59.94 88 ARG A C 1
ATOM 688 O O . ARG A 1 88 ? -42.965 9.346 25.187 1.00 59.94 88 ARG A O 1
ATOM 695 N N . VAL A 1 89 ? -43.944 11.121 24.194 1.00 59.06 89 VAL A N 1
ATOM 696 C CA . VAL A 1 89 ? -43.705 12.121 25.235 1.00 59.06 89 VAL A CA 1
ATOM 697 C C . VAL A 1 89 ? -44.479 11.676 26.477 1.00 59.06 89 VAL A C 1
ATOM 699 O O . VAL A 1 89 ? -45.706 11.591 26.443 1.00 59.06 89 VAL A O 1
ATOM 702 N N . ALA A 1 90 ? -43.757 11.323 27.539 1.00 52.97 90 ALA A N 1
ATOM 703 C CA . ALA A 1 90 ? -44.348 11.119 28.853 1.00 52.97 90 ALA A CA 1
ATOM 704 C C . ALA A 1 90 ? -44.773 12.489 29.401 1.00 52.97 90 ALA A C 1
ATOM 706 O O . ALA A 1 90 ? -43.969 13.423 29.406 1.00 52.97 90 ALA A O 1
ATOM 707 N N . LYS A 1 91 ? -46.039 12.600 29.804 1.00 42.72 91 LYS A N 1
ATOM 708 C CA . LYS A 1 91 ? -46.567 13.696 30.618 1.00 42.72 91 LYS A CA 1
ATOM 709 C C . LYS A 1 91 ? -46.719 13.196 32.045 1.00 42.72 91 LYS A C 1
ATOM 711 O O . LYS A 1 91 ? -47.127 12.020 32.184 1.00 42.72 91 LYS A O 1
#